Protein AF-A0A564ZDE1-F1 (afdb_monomer_lite)

Foldseek 3Di:
DQQQDDLVVLVVVCVVPVPDDLVNVCVVSVGPDSVRSVVSVVVVVVVVPPDPPPCPPDPDDDD

Organism: Hymenolepis diminuta (NCBI:txid6216)

pLDDT: mean 75.17, std 15.6, range [45.31, 90.19]

Structure (mmCIF, N/CA/C/O backbone):
data_AF-A0A564ZDE1-F1
#
_entry.id   AF-A0A564ZDE1-F1
#
loop_
_atom_site.group_PDB
_atom_site.id
_atom_site.type_symbol
_atom_site.label_atom_id
_atom_site.label_alt_id
_atom_site.label_comp_id
_atom_site.label_asym_id
_atom_site.label_entity_id
_atom_site.label_seq_id
_atom_site.pdbx_PDB_ins_code
_atom_site.Cartn_x
_atom_site.Cartn_y
_atom_site.Cartn_z
_atom_site.occupancy
_atom_site.B_iso_or_equiv
_atom_site.auth_seq_id
_atom_site.auth_comp_id
_atom_site.auth_asym_id
_atom_site.auth_atom_id
_atom_site.pdbx_PDB_model_num
ATOM 1 N N . MET A 1 1 ? -6.828 -5.748 17.983 1.00 54.31 1 MET A N 1
ATOM 2 C CA . MET A 1 1 ? -6.703 -6.749 16.901 1.00 54.31 1 MET A CA 1
ATOM 3 C C . MET A 1 1 ? -6.016 -6.074 15.723 1.00 54.31 1 MET A C 1
ATOM 5 O O . MET A 1 1 ? -6.548 -5.089 15.226 1.00 54.31 1 MET A O 1
ATOM 9 N N . LEU A 1 2 ? -4.813 -6.508 15.341 1.00 58.12 2 LEU A N 1
ATOM 10 C CA . LEU A 1 2 ? -4.123 -5.957 14.170 1.00 58.12 2 LEU A CA 1
ATOM 11 C C . LEU A 1 2 ? -4.935 -6.375 12.931 1.00 58.12 2 LEU A C 1
ATOM 13 O O . LEU A 1 2 ? -4.935 -7.555 12.580 1.00 58.12 2 LEU A O 1
ATOM 17 N N . LYS A 1 3 ? -5.687 -5.460 12.307 1.00 68.38 3 LYS A N 1
ATOM 18 C CA . LYS A 1 3 ? -6.365 -5.769 11.041 1.00 68.38 3 LYS A CA 1
ATOM 19 C C . LYS A 1 3 ? -5.286 -6.050 9.995 1.00 68.38 3 LYS A C 1
ATOM 21 O O . LYS A 1 3 ? -4.450 -5.193 9.715 1.00 68.38 3 LYS A O 1
ATOM 26 N N . ARG A 1 4 ? -5.255 -7.278 9.476 1.00 70.81 4 ARG A N 1
ATOM 27 C CA . ARG A 1 4 ? -4.384 -7.645 8.357 1.00 70.81 4 ARG A CA 1
ATOM 28 C C . ARG A 1 4 ? -4.968 -7.029 7.089 1.00 70.81 4 ARG A C 1
ATOM 30 O O . ARG A 1 4 ? -6.084 -7.363 6.715 1.00 70.81 4 ARG A O 1
ATOM 37 N N . LEU A 1 5 ? -4.212 -6.135 6.464 1.00 80.62 5 LEU A N 1
ATOM 38 C CA . LEU A 1 5 ? -4.483 -5.646 5.116 1.00 80.62 5 LEU A CA 1
ATOM 39 C C . LEU A 1 5 ? -4.062 -6.723 4.107 1.00 80.62 5 LEU A C 1
ATOM 41 O O . LEU A 1 5 ? -2.945 -7.233 4.213 1.00 80.62 5 LEU A O 1
ATOM 45 N N . ASN A 1 6 ? -4.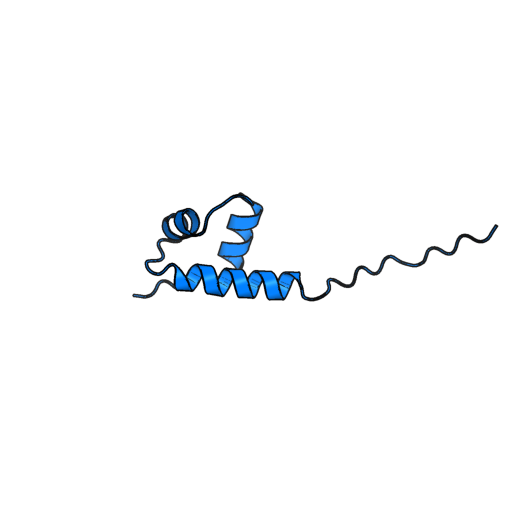934 -7.073 3.160 1.00 80.88 6 ASN A N 1
ATOM 46 C CA . ASN A 1 6 ? -4.570 -7.929 2.031 1.00 80.88 6 ASN A CA 1
ATOM 47 C C . ASN A 1 6 ? -3.867 -7.089 0.948 1.00 80.88 6 ASN A C 1
ATOM 49 O O . ASN A 1 6 ? -4.305 -5.977 0.649 1.00 80.88 6 ASN A O 1
ATOM 53 N N . SER A 1 7 ? -2.792 -7.615 0.357 1.00 81.88 7 SER A N 1
ATOM 54 C CA . SER A 1 7 ? -2.058 -6.951 -0.723 1.00 81.88 7 SER A CA 1
ATOM 55 C C . SER A 1 7 ? -2.948 -6.698 -1.948 1.00 81.88 7 SER A C 1
ATOM 57 O O . SER A 1 7 ? -2.820 -5.645 -2.555 1.00 81.88 7 SER A O 1
ATOM 59 N N . GLU A 1 8 ? -3.888 -7.598 -2.261 1.00 86.75 8 GLU A N 1
ATOM 60 C CA . GLU A 1 8 ? -4.833 -7.435 -3.386 1.00 86.75 8 GLU A CA 1
ATOM 61 C C . GLU A 1 8 ? -5.782 -6.247 -3.173 1.00 86.75 8 GLU A C 1
ATOM 63 O O . GLU A 1 8 ? -6.025 -5.461 -4.080 1.00 86.75 8 GLU A O 1
ATOM 68 N N . GLN A 1 9 ? -6.277 -6.061 -1.946 1.00 86.69 9 GLN A N 1
ATOM 69 C CA . GLN A 1 9 ? -7.137 -4.920 -1.617 1.00 86.69 9 GLN A CA 1
ATOM 70 C C . GLN A 1 9 ? -6.374 -3.596 -1.709 1.00 86.69 9 GLN A C 1
ATOM 72 O O . GLN A 1 9 ? -6.921 -2.589 -2.152 1.00 86.69 9 GLN A O 1
ATOM 77 N N . LEU A 1 10 ? -5.105 -3.600 -1.292 1.00 87.38 10 LEU A N 1
ATOM 78 C CA . LEU A 1 10 ? -4.229 -2.440 -1.409 1.00 87.38 10 LEU A CA 1
ATOM 79 C C . LEU A 1 10 ? -3.897 -2.121 -2.873 1.00 87.38 10 LEU A C 1
ATOM 81 O O . LEU A 1 10 ? -3.797 -0.950 -3.218 1.00 87.38 10 LEU A O 1
ATOM 85 N N . GLU A 1 11 ? -3.746 -3.138 -3.721 1.00 88.25 11 GLU A N 1
ATOM 86 C CA . GLU A 1 11 ? -3.505 -2.973 -5.156 1.00 88.25 11 GLU A CA 1
ATOM 87 C C . GLU A 1 11 ? -4.686 -2.298 -5.853 1.00 88.25 11 GLU A C 1
ATOM 89 O O . GLU A 1 11 ? -4.489 -1.282 -6.511 1.00 88.25 11 GLU A O 1
ATOM 94 N N . VAL A 1 12 ? -5.910 -2.780 -5.610 1.00 89.00 12 VAL A N 1
ATOM 95 C CA . VAL A 1 12 ? -7.137 -2.177 -6.159 1.00 89.00 12 VAL A CA 1
ATOM 96 C C . VAL A 1 12 ? -7.280 -0.715 -5.728 1.00 89.00 12 VAL A C 1
ATOM 98 O O . VAL A 1 12 ? -7.531 0.146 -6.561 1.00 89.00 12 VAL A O 1
ATOM 101 N N . ALA A 1 13 ? -7.045 -0.395 -4.452 1.00 88.00 13 ALA A N 1
ATOM 102 C CA . ALA A 1 13 ? -7.151 0.987 -3.976 1.00 88.00 13 ALA A CA 1
ATOM 103 C C . ALA A 1 13 ? -6.095 1.931 -4.587 1.00 88.00 13 ALA A C 1
ATOM 105 O O . ALA A 1 13 ? -6.340 3.132 -4.706 1.00 88.00 13 ALA A O 1
ATOM 106 N N . ILE A 1 14 ? -4.918 1.408 -4.951 1.00 88.06 14 ILE A N 1
ATOM 107 C CA . ILE A 1 14 ? -3.880 2.173 -5.658 1.00 88.06 14 ILE A CA 1
ATOM 108 C C . ILE A 1 14 ? -4.254 2.351 -7.133 1.00 88.06 14 ILE A C 1
ATOM 110 O O . ILE A 1 14 ? -4.012 3.424 -7.675 1.00 88.06 14 ILE A O 1
ATOM 114 N N . ASP A 1 15 ? -4.842 1.338 -7.770 1.00 88.81 15 ASP A N 1
ATOM 115 C CA . ASP A 1 15 ? -5.316 1.424 -9.157 1.00 88.81 15 ASP A CA 1
ATOM 116 C C . ASP A 1 15 ? -6.475 2.428 -9.298 1.00 88.81 15 ASP A C 1
ATOM 118 O O . ASP A 1 15 ? -6.458 3.291 -10.173 1.00 88.81 15 ASP A O 1
ATOM 122 N N . GLU A 1 16 ? -7.430 2.403 -8.362 1.00 90.19 16 GLU A N 1
ATOM 123 C CA . GLU A 1 16 ? -8.555 3.345 -8.317 1.00 90.19 16 GLU A CA 1
ATOM 124 C C . GLU A 1 16 ? -8.117 4.786 -8.004 1.00 90.19 16 GLU A C 1
ATOM 126 O O . GLU A 1 16 ? -8.706 5.745 -8.508 1.00 90.19 16 GLU A O 1
ATOM 131 N N . ASN A 1 17 ? -7.093 4.963 -7.161 1.00 87.62 17 ASN A N 1
ATOM 132 C CA . ASN A 1 17 ? -6.535 6.274 -6.839 1.00 87.62 17 ASN A CA 1
ATOM 133 C C . ASN A 1 17 ? -5.001 6.222 -6.699 1.00 87.62 17 ASN A C 1
ATOM 135 O O . ASN A 1 17 ? -4.476 6.108 -5.582 1.00 87.62 17 ASN A O 1
ATOM 139 N N . PRO A 1 18 ? -4.254 6.423 -7.799 1.00 85.25 18 PRO A N 1
ATOM 140 C CA . PRO A 1 18 ? -2.793 6.333 -7.789 1.00 85.25 18 PRO A CA 1
ATOM 141 C C . PRO A 1 18 ? -2.114 7.443 -6.976 1.00 85.25 18 PRO A C 1
ATOM 143 O O . PRO A 1 18 ? -0.931 7.340 -6.652 1.00 85.25 18 PRO A O 1
ATOM 146 N N . THR A 1 19 ? -2.847 8.502 -6.617 1.00 88.81 19 THR A N 1
ATOM 147 C CA . THR A 1 19 ? -2.340 9.615 -5.796 1.00 88.81 19 THR A CA 1
ATOM 148 C C . THR A 1 19 ? -2.589 9.431 -4.297 1.00 88.81 19 THR A C 1
ATOM 150 O O . THR A 1 19 ? -2.207 10.285 -3.497 1.00 88.81 19 THR A O 1
ATOM 153 N N . CYS A 1 20 ? -3.209 8.316 -3.900 1.00 87.62 20 CYS A N 1
ATOM 154 C CA . CYS A 1 20 ? -3.605 8.061 -2.523 1.00 87.62 20 CYS A CA 1
ATOM 155 C C . CYS A 1 20 ? -2.408 8.000 -1.558 1.00 87.62 20 CYS A C 1
ATOM 157 O O . CYS A 1 20 ? -1.418 7.294 -1.775 1.00 87.62 20 CYS A O 1
ATOM 159 N N . THR A 1 21 ? -2.516 8.712 -0.436 1.00 88.75 21 THR A N 1
ATOM 160 C CA . THR A 1 21 ? -1.488 8.729 0.610 1.00 88.75 21 THR A CA 1
ATOM 161 C C . THR A 1 21 ? -1.650 7.572 1.599 1.00 88.75 21 THR A C 1
ATOM 163 O O . THR A 1 21 ? -2.752 7.112 1.898 1.00 88.75 21 THR A O 1
ATOM 166 N N . THR A 1 22 ? -0.558 7.158 2.252 1.00 84.69 22 THR A N 1
ATOM 167 C CA . THR A 1 22 ? -0.581 6.135 3.321 1.00 84.69 22 THR A CA 1
ATOM 168 C C . THR A 1 22 ? -1.571 6.463 4.448 1.00 84.69 22 THR A C 1
ATOM 170 O O . THR A 1 22 ? -2.117 5.565 5.088 1.00 84.69 22 THR A O 1
ATOM 173 N N . ARG A 1 23 ? -1.812 7.752 4.724 1.00 86.25 23 ARG A N 1
ATOM 174 C CA . ARG A 1 23 ? -2.767 8.193 5.750 1.00 86.25 23 ARG A CA 1
ATOM 175 C C . ARG A 1 23 ? -4.215 7.964 5.325 1.00 86.25 23 ARG A C 1
ATOM 177 O O . ARG A 1 23 ? -5.029 7.587 6.164 1.00 86.25 23 ARG A O 1
ATOM 184 N N . GLU A 1 24 ? -4.535 8.201 4.061 1.00 88.56 24 GLU A N 1
ATOM 185 C CA . GLU A 1 24 ? -5.864 7.937 3.506 1.00 88.56 24 GLU A CA 1
ATOM 186 C C . GLU A 1 24 ? -6.124 6.437 3.430 1.00 88.56 24 GLU A C 1
ATOM 188 O O . GLU A 1 24 ? -7.152 5.983 3.925 1.00 88.56 24 GLU A O 1
ATOM 193 N N . LEU A 1 25 ? -5.142 5.655 2.973 1.00 86.81 25 LEU A N 1
ATOM 194 C CA . LEU A 1 25 ? -5.226 4.193 2.975 1.00 86.81 25 LEU A CA 1
ATOM 195 C C . LEU A 1 25 ? -5.450 3.637 4.388 1.00 86.81 25 LEU A C 1
ATOM 197 O O . LEU A 1 25 ? -6.249 2.724 4.575 1.00 86.81 25 LEU A O 1
ATOM 201 N N . ASN A 1 26 ? -4.818 4.218 5.413 1.00 86.19 26 ASN A N 1
ATOM 202 C CA . ASN A 1 26 ? -5.057 3.823 6.804 1.00 86.19 26 ASN A CA 1
ATOM 203 C C . ASN A 1 26 ? -6.518 4.019 7.227 1.00 86.19 26 ASN A C 1
ATOM 205 O O . ASN A 1 26 ? -7.053 3.181 7.953 1.00 86.19 26 ASN A O 1
ATOM 209 N N . LYS A 1 27 ? -7.157 5.108 6.781 1.00 86.38 27 LYS A N 1
ATOM 210 C CA . LYS A 1 27 ? -8.579 5.365 7.047 1.00 86.38 27 LYS A CA 1
ATOM 211 C C . LYS A 1 27 ? -9.467 4.391 6.276 1.00 86.38 27 LYS A C 1
ATOM 213 O O . LYS A 1 27 ? -10.369 3.820 6.879 1.00 86.38 27 LYS A O 1
ATOM 218 N N . ILE A 1 28 ? -9.174 4.171 4.993 1.00 87.38 28 ILE A N 1
ATOM 219 C CA . ILE A 1 28 ? -9.927 3.271 4.103 1.00 87.38 28 ILE A CA 1
ATOM 220 C C . ILE A 1 28 ? -9.920 1.843 4.654 1.00 87.38 28 ILE A C 1
ATOM 222 O O . ILE A 1 28 ? -10.967 1.234 4.854 1.00 87.38 28 ILE A O 1
ATOM 226 N N . PHE A 1 29 ? -8.739 1.327 4.988 1.00 85.19 29 PHE A N 1
ATOM 227 C CA . PHE A 1 29 ? -8.580 -0.040 5.484 1.00 85.19 29 PHE A CA 1
ATOM 228 C C . PHE A 1 29 ? -8.764 -0.170 7.001 1.00 85.19 29 PHE A C 1
ATOM 230 O O . PHE A 1 29 ? -8.672 -1.272 7.549 1.00 85.19 29 PHE A O 1
ATOM 237 N N . ASN A 1 30 ? -9.041 0.944 7.688 1.00 86.50 30 ASN A N 1
ATOM 238 C CA . ASN A 1 30 ? -9.187 1.023 9.138 1.00 86.50 30 ASN A CA 1
ATOM 239 C C . ASN A 1 30 ? -8.032 0.312 9.872 1.00 86.50 30 ASN A C 1
ATOM 241 O O . ASN A 1 30 ? -8.234 -0.510 10.771 1.00 86.50 30 ASN A O 1
ATOM 245 N N . VAL A 1 31 ? -6.805 0.585 9.423 1.00 83.81 31 VAL A N 1
ATOM 246 C CA . VAL A 1 31 ? -5.581 0.012 9.989 1.00 83.81 31 VAL A CA 1
ATOM 247 C C . VAL A 1 31 ? -4.987 1.010 10.967 1.00 83.81 31 VAL A C 1
ATOM 249 O O . VAL A 1 31 ? -4.701 2.153 10.618 1.00 83.81 31 VAL A O 1
ATOM 252 N N . SER A 1 32 ? -4.764 0.572 12.203 1.00 77.88 32 SER A N 1
ATOM 253 C CA . SER A 1 32 ? -4.231 1.434 13.263 1.00 77.88 32 SER A CA 1
ATOM 254 C C . SER A 1 32 ? -2.752 1.779 13.074 1.00 77.88 32 SER A C 1
ATOM 256 O O . SER A 1 32 ? -2.277 2.785 13.589 1.00 77.88 32 SER A O 1
ATOM 258 N N . CYS A 1 33 ? -2.000 0.939 12.358 1.00 81.81 33 CYS A N 1
ATOM 259 C CA . CYS A 1 33 ? -0.549 1.047 12.253 1.00 81.81 33 CYS A CA 1
ATOM 260 C C . CYS A 1 33 ? -0.130 1.354 10.814 1.00 81.81 33 CYS A C 1
ATOM 262 O O . CYS A 1 33 ? -0.159 0.471 9.958 1.00 81.81 33 CYS A O 1
ATOM 264 N N . HIS A 1 34 ? 0.376 2.571 10.579 1.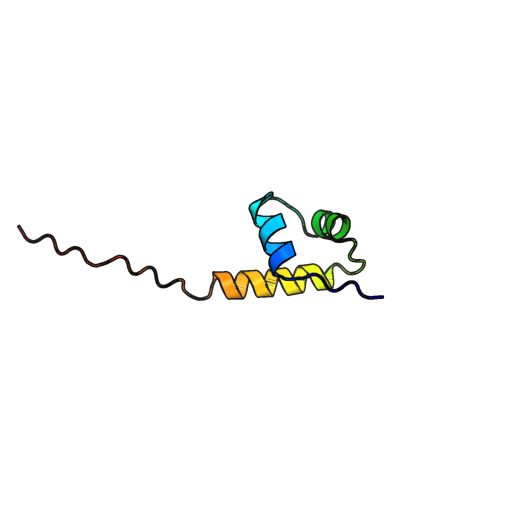00 80.12 34 HIS A N 1
ATOM 265 C CA . HIS A 1 34 ? 0.972 2.984 9.296 1.00 80.12 34 HIS A CA 1
ATOM 266 C C . HIS A 1 34 ? 2.036 1.999 8.779 1.00 80.12 34 HIS A C 1
ATOM 268 O O . HIS A 1 34 ? 2.191 1.817 7.574 1.00 80.12 34 HIS A O 1
ATOM 274 N N . MET A 1 35 ? 2.740 1.317 9.689 1.00 84.81 35 MET A N 1
ATOM 275 C CA . MET A 1 35 ? 3.777 0.344 9.349 1.00 84.81 35 MET A CA 1
ATOM 276 C C . MET A 1 35 ? 3.253 -0.831 8.507 1.00 84.81 35 MET A C 1
ATOM 278 O O . MET A 1 35 ? 3.993 -1.357 7.678 1.00 84.81 35 MET A O 1
ATOM 282 N N . ILE A 1 36 ? 1.985 -1.224 8.681 1.00 86.06 36 ILE A N 1
ATOM 283 C CA . ILE A 1 36 ? 1.370 -2.323 7.922 1.00 86.06 36 ILE A CA 1
ATOM 284 C C . ILE A 1 36 ? 1.225 -1.919 6.455 1.00 86.06 36 ILE A C 1
ATOM 286 O O . ILE A 1 36 ? 1.685 -2.645 5.579 1.00 86.06 36 ILE A O 1
ATOM 290 N N . ILE A 1 37 ? 0.684 -0.726 6.191 1.00 85.00 37 ILE A N 1
ATOM 291 C CA . ILE A 1 37 ? 0.512 -0.217 4.824 1.00 85.00 37 ILE A CA 1
ATOM 292 C C . ILE A 1 37 ? 1.861 0.024 4.154 1.00 85.00 37 ILE A C 1
ATOM 294 O O . ILE A 1 37 ? 2.067 -0.413 3.026 1.00 85.00 37 ILE A O 1
ATOM 298 N N . CYS A 1 38 ? 2.820 0.635 4.856 1.00 85.06 38 CYS A N 1
ATOM 299 C CA . CYS A 1 38 ? 4.165 0.842 4.315 1.00 85.06 38 CYS A CA 1
ATOM 300 C C . CYS A 1 38 ? 4.850 -0.478 3.927 1.00 85.06 38 CYS A C 1
ATOM 302 O O . CYS A 1 38 ? 5.550 -0.539 2.914 1.00 85.06 38 CYS A O 1
ATOM 304 N N . ARG A 1 39 ? 4.668 -1.542 4.721 1.00 87.00 39 ARG A N 1
ATOM 305 C CA . ARG A 1 39 ? 5.226 -2.866 4.421 1.00 87.00 39 ARG A CA 1
ATOM 306 C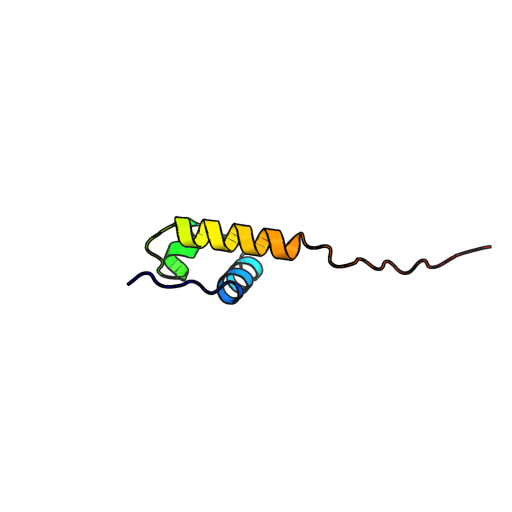 C . ARG A 1 39 ? 4.560 -3.486 3.198 1.00 87.00 39 ARG A C 1
ATOM 308 O O . ARG A 1 39 ? 5.267 -3.961 2.314 1.00 87.00 39 ARG A O 1
ATOM 315 N N . GLU A 1 40 ? 3.235 -3.468 3.134 1.00 86.25 40 GLU A N 1
ATOM 316 C CA . GLU A 1 40 ? 2.495 -4.054 2.014 1.00 86.25 40 GLU A CA 1
ATOM 317 C C . GLU A 1 40 ? 2.721 -3.276 0.708 1.00 86.25 40 GLU A C 1
ATOM 319 O O . GLU A 1 40 ? 2.949 -3.894 -0.329 1.00 86.25 40 GLU A O 1
ATOM 324 N N . MET A 1 41 ? 2.846 -1.944 0.757 1.00 84.00 41 MET A N 1
ATOM 325 C CA . MET A 1 41 ? 3.277 -1.139 -0.395 1.00 84.00 41 MET A CA 1
ATOM 326 C C . MET A 1 41 ? 4.669 -1.524 -0.901 1.00 84.00 41 MET A C 1
ATOM 328 O O . MET A 1 41 ? 4.884 -1.617 -2.108 1.00 84.00 41 MET A O 1
ATOM 332 N N . LYS A 1 42 ? 5.636 -1.765 -0.003 1.00 85.88 42 LYS A N 1
ATOM 333 C CA . LYS A 1 42 ? 6.969 -2.244 -0.410 1.00 85.88 42 LYS A CA 1
ATOM 334 C C . LYS A 1 42 ? 6.891 -3.616 -1.086 1.00 85.88 42 LYS A C 1
ATOM 336 O O . LYS A 1 42 ? 7.595 -3.838 -2.067 1.00 85.88 42 LYS A O 1
ATOM 341 N N . ARG A 1 43 ? 6.024 -4.512 -0.600 1.00 86.12 43 ARG A N 1
ATOM 342 C CA . ARG A 1 43 ? 5.804 -5.838 -1.205 1.00 86.12 43 ARG A CA 1
ATOM 343 C 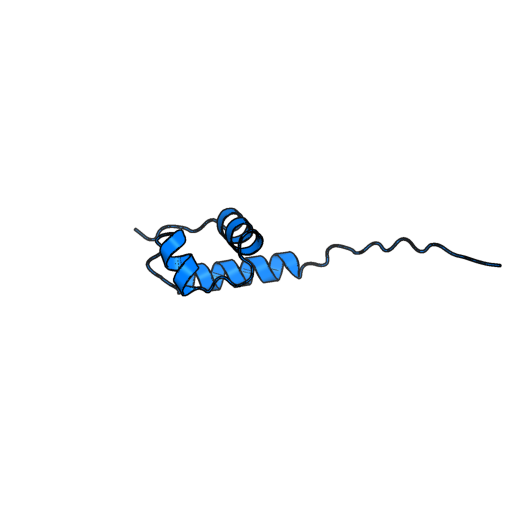C . ARG A 1 43 ? 5.160 -5.733 -2.587 1.00 86.12 43 ARG A C 1
ATOM 345 O O . ARG A 1 43 ? 5.641 -6.384 -3.510 1.00 86.12 43 ARG A O 1
ATOM 352 N N . LEU A 1 44 ? 4.153 -4.877 -2.749 1.00 84.12 44 LEU A N 1
ATOM 353 C CA . LEU A 1 44 ? 3.541 -4.573 -4.048 1.00 84.12 44 LEU A CA 1
ATOM 354 C C . LEU A 1 44 ? 4.561 -4.021 -5.044 1.00 84.12 44 LEU A C 1
ATOM 356 O O . LEU A 1 44 ? 4.685 -4.553 -6.142 1.00 84.12 44 LEU A O 1
ATOM 360 N N . LYS A 1 45 ? 5.380 -3.044 -4.633 1.00 82.38 45 LYS A N 1
ATOM 361 C CA . LYS A 1 45 ? 6.467 -2.525 -5.478 1.00 82.38 45 LYS A CA 1
ATOM 362 C C . LYS A 1 45 ? 7.455 -3.617 -5.877 1.00 82.38 45 LYS A C 1
ATOM 364 O O . LYS A 1 45 ? 7.815 -3.699 -7.041 1.00 82.38 45 LYS A O 1
ATOM 369 N N . SER A 1 46 ? 7.848 -4.497 -4.953 1.00 79.94 46 SER A N 1
ATOM 370 C CA . SER A 1 46 ? 8.733 -5.622 -5.293 1.00 79.94 46 SER A CA 1
ATOM 371 C C . SER A 1 46 ? 8.098 -6.642 -6.248 1.00 79.94 46 SER A C 1
ATOM 373 O O . SER A 1 46 ? 8.823 -7.289 -6.994 1.00 79.94 46 SER A O 1
ATOM 375 N N . ARG A 1 47 ? 6.762 -6.772 -6.259 1.00 75.56 47 ARG A N 1
ATOM 376 C CA . ARG A 1 47 ? 6.031 -7.619 -7.216 1.00 75.56 47 ARG A CA 1
ATOM 377 C C . ARG A 1 47 ? 5.906 -6.968 -8.592 1.00 75.56 47 ARG A C 1
ATOM 379 O O . ARG A 1 47 ? 6.116 -7.657 -9.578 1.00 75.56 47 ARG A O 1
ATOM 386 N N . GLN A 1 48 ? 5.631 -5.665 -8.666 1.00 65.88 48 GLN A N 1
ATOM 387 C CA . GLN A 1 48 ? 5.603 -4.929 -9.940 1.00 65.88 48 GLN A CA 1
ATOM 388 C C . GLN A 1 48 ? 6.999 -4.754 -10.555 1.00 65.88 48 GLN A C 1
ATOM 390 O O . GLN A 1 48 ? 7.133 -4.719 -11.772 1.00 65.88 48 GLN A O 1
ATOM 395 N N . MET A 1 49 ? 8.046 -4.667 -9.726 1.00 52.38 49 MET A N 1
ATOM 396 C CA . MET A 1 49 ? 9.441 -4.633 -10.183 1.00 52.38 49 MET A CA 1
ATOM 397 C C . MET A 1 49 ? 10.013 -6.018 -10.509 1.00 52.38 49 MET A C 1
ATOM 399 O O . MET A 1 49 ? 11.128 -6.094 -11.025 1.00 52.38 49 MET A O 1
ATOM 403 N N . ALA A 1 50 ? 9.291 -7.112 -10.241 1.00 46.50 50 ALA A N 1
ATOM 404 C CA . ALA A 1 50 ? 9.617 -8.369 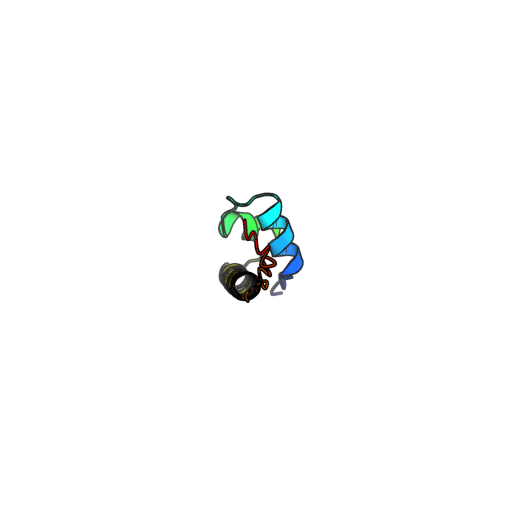-10.899 1.00 46.50 50 ALA A CA 1
ATOM 405 C C . ALA A 1 50 ? 9.355 -8.151 -12.394 1.00 46.50 50 ALA A C 1
ATOM 407 O O . ALA A 1 50 ? 8.272 -7.671 -12.736 1.00 46.50 50 ALA A O 1
ATOM 408 N N . PRO A 1 51 ? 10.327 -8.430 -13.278 1.00 47.47 51 PRO A N 1
ATOM 409 C CA . PRO A 1 51 ? 10.201 -8.103 -14.682 1.00 47.47 51 PRO A CA 1
ATOM 410 C C . PRO A 1 51 ? 9.000 -8.870 -15.225 1.00 47.47 51 PRO A C 1
ATOM 412 O O . PRO A 1 51 ? 9.086 -10.067 -15.495 1.00 47.47 51 PRO A O 1
ATOM 415 N N . HIS A 1 52 ? 7.876 -8.174 -15.411 1.00 50.28 52 HIS A N 1
ATOM 416 C CA . HIS A 1 52 ? 6.986 -8.523 -16.497 1.00 50.28 52 HIS A CA 1
ATOM 417 C C . HIS A 1 52 ? 7.892 -8.535 -17.709 1.00 50.28 52 HIS A C 1
ATOM 419 O O . HIS A 1 52 ? 8.456 -7.510 -18.091 1.00 50.28 52 HIS A O 1
ATOM 425 N N . THR A 1 53 ? 8.157 -9.737 -18.200 1.00 48.19 53 THR A N 1
ATOM 426 C CA . THR A 1 53 ? 8.954 -9.967 -19.383 1.00 48.19 53 THR A CA 1
ATOM 427 C C . THR A 1 53 ? 8.212 -9.235 -20.487 1.00 48.19 53 THR A C 1
ATOM 429 O O . THR A 1 53 ? 7.242 -9.741 -21.043 1.00 48.19 53 THR A O 1
ATOM 432 N N . ILE A 1 54 ? 8.616 -7.992 -20.749 1.00 49.75 54 ILE A N 1
ATOM 433 C CA . ILE A 1 54 ? 8.273 -7.278 -21.964 1.00 49.75 54 ILE A CA 1
ATOM 434 C C . ILE A 1 54 ? 9.009 -8.063 -23.045 1.00 49.75 54 ILE A C 1
ATOM 436 O O . ILE A 1 54 ? 10.122 -7.740 -23.448 1.00 49.75 54 ILE A O 1
ATOM 440 N N . ILE A 1 55 ? 8.399 -9.169 -23.470 1.00 48.25 55 ILE A N 1
ATOM 441 C CA . ILE A 1 55 ? 8.673 -9.794 -24.751 1.00 48.25 55 ILE A CA 1
ATOM 442 C C . ILE A 1 55 ? 8.099 -8.806 -25.766 1.00 48.25 55 ILE A C 1
ATOM 444 O O . ILE A 1 55 ? 7.006 -8.982 -26.300 1.00 48.25 55 ILE A O 1
ATOM 448 N N . GLN A 1 56 ? 8.827 -7.716 -26.012 1.00 45.31 56 GLN A N 1
ATOM 449 C CA . GLN A 1 56 ? 8.717 -7.037 -27.289 1.00 45.31 56 GLN A CA 1
ATOM 450 C C . GLN A 1 56 ? 9.374 -7.968 -28.300 1.00 45.31 56 GLN A C 1
ATOM 452 O O . GLN A 1 56 ? 10.588 -8.007 -28.481 1.00 45.31 56 GLN A O 1
ATOM 457 N N . LYS A 1 57 ? 8.508 -8.808 -28.867 1.00 49.38 57 LYS A N 1
ATOM 458 C CA . LYS A 1 57 ? 8.727 -9.662 -30.024 1.00 49.38 57 LYS A CA 1
ATOM 459 C C . LYS A 1 57 ? 9.532 -8.880 -31.063 1.00 49.38 57 LYS A C 1
ATOM 46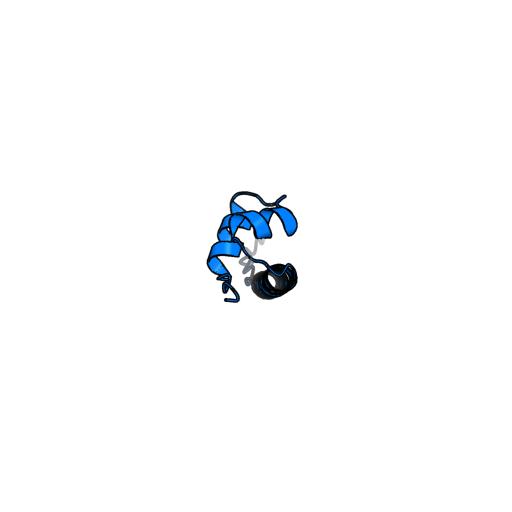1 O O . LYS A 1 57 ? 9.029 -7.915 -31.637 1.00 49.38 57 LYS A O 1
ATOM 466 N N . SER A 1 58 ? 10.775 -9.299 -31.284 1.00 50.94 58 SER A N 1
ATOM 467 C CA . SER A 1 58 ? 11.610 -8.843 -32.388 1.00 50.94 58 SER A CA 1
ATOM 468 C C . SER A 1 58 ? 10.824 -9.028 -33.682 1.00 50.94 58 SER A C 1
ATOM 470 O O . SER A 1 58 ? 10.633 -10.150 -34.146 1.00 50.94 58 SER A O 1
ATOM 472 N N . THR A 1 59 ? 10.315 -7.937 -34.242 1.00 49.31 59 THR A N 1
ATOM 473 C CA . THR A 1 59 ? 9.865 -7.941 -35.631 1.00 49.31 59 THR A CA 1
ATOM 474 C C . THR A 1 59 ? 11.067 -7.483 -36.433 1.00 49.31 59 THR A C 1
ATOM 476 O O . THR A 1 59 ? 11.369 -6.293 -36.487 1.00 49.31 59 THR A O 1
ATOM 479 N N . SER A 1 60 ? 11.816 -8.452 -36.961 1.00 52.00 60 SER A N 1
ATOM 480 C CA . SER A 1 60 ? 12.793 -8.200 -38.013 1.00 52.00 60 SER A CA 1
ATOM 481 C C . SER A 1 60 ? 12.073 -7.532 -39.173 1.00 52.00 60 SER A C 1
ATOM 483 O O . SER A 1 60 ? 11.238 -8.166 -39.811 1.00 52.00 60 SER A O 1
ATOM 485 N N . ASN A 1 61 ? 12.423 -6.286 -39.468 1.00 55.25 61 ASN A N 1
ATOM 486 C CA . ASN A 1 61 ? 12.178 -5.715 -40.781 1.00 55.25 61 ASN A CA 1
ATOM 487 C C . ASN A 1 61 ? 13.537 -5.595 -41.467 1.00 55.25 61 ASN A C 1
ATOM 489 O O . ASN A 1 61 ? 14.331 -4.711 -41.162 1.00 55.25 61 ASN A O 1
ATOM 493 N N . SER A 1 62 ? 13.801 -6.556 -42.347 1.00 54.66 62 SER A N 1
ATOM 494 C CA . SER A 1 62 ? 14.761 -6.428 -43.435 1.00 54.66 62 SER A CA 1
ATOM 495 C C . SER A 1 62 ? 13.983 -5.930 -44.651 1.00 54.66 62 SER A C 1
ATOM 497 O O . SER A 1 62 ? 13.019 -6.576 -45.059 1.00 54.66 62 SER A O 1
ATOM 499 N N . MET A 1 63 ? 14.413 -4.801 -45.208 1.00 50.28 63 MET A N 1
ATOM 500 C CA . MET A 1 63 ? 14.325 -4.470 -46.631 1.00 50.28 63 MET A CA 1
ATOM 501 C C . MET A 1 63 ? 15.556 -3.657 -47.002 1.00 50.28 63 MET A C 1
ATOM 503 O O . MET A 1 63 ? 15.941 -2.796 -46.179 1.00 50.28 63 MET A O 1
#

Sequence (63 aa):
MLKRLNSEQLEVAIDENPTCTTRELNKIFNVSCHMIICREMKRLKSRQMAPHTIIQKSTSNSM

Secondary structure (DSSP, 8-state):
--PPPPHHHHHHHHHH-TT--HHHHHHHTT-S-HHHHHHHHHHHHHHHTS-------------

Radius of gyration: 17.3 Å; chains: 1; bounding box: 25×20×64 Å